Protein AF-A0A2M7Z838-F1 (afdb_monomer_lite)

Secondary structure (DSSP, 8-state):
-----HHHHTT------GGGHHHHHHHHHHHTT------------SS-SSHHHHHHHHHHHHHHHHHH-

Sequence (69 aa):
LRAFTASAADKLPITQNRMAHASEYPYLVKKNKLKYMEVPVKVVYENYGQGVSAGFKILKELITEKIIK

Radius of gyration: 16.17 Å; chains: 1; bounding box: 24×43×33 Å

pLDDT: mean 87.63, std 8.54, range [50.12, 96.88]

Structure (mmCIF, N/CA/C/O backbone):
data_AF-A0A2M7Z838-F1
#
_entry.id   AF-A0A2M7Z838-F1
#
loop_
_atom_site.group_PDB
_atom_site.id
_atom_site.type_symbol
_atom_site.label_atom_id
_atom_site.label_alt_id
_atom_site.label_comp_id
_atom_site.label_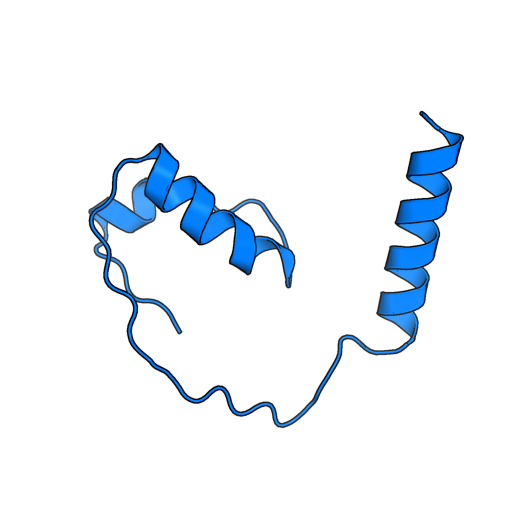asym_id
_atom_site.label_entity_id
_atom_site.label_seq_id
_atom_site.pdbx_PDB_ins_code
_atom_site.Cartn_x
_atom_site.Cartn_y
_atom_site.Cartn_z
_atom_site.occupancy
_atom_site.B_iso_or_equiv
_atom_site.auth_seq_id
_atom_site.auth_comp_id
_atom_site.auth_asym_id
_atom_site.auth_atom_id
_atom_site.pdbx_PDB_model_num
ATOM 1 N N . LEU A 1 1 ? 1.105 -7.420 -8.538 1.00 72.38 1 LEU A N 1
ATOM 2 C CA . LEU A 1 1 ? 0.129 -8.456 -8.135 1.00 72.38 1 LEU A CA 1
ATOM 3 C C . LEU A 1 1 ? 0.123 -8.540 -6.610 1.00 72.38 1 LEU A C 1
ATOM 5 O O . LEU A 1 1 ? 1.195 -8.431 -6.027 1.00 72.38 1 LEU A O 1
ATOM 9 N N . ARG A 1 2 ? -1.045 -8.651 -5.970 1.00 89.75 2 ARG A N 1
ATOM 10 C CA . ARG A 1 2 ? -1.205 -8.838 -4.515 1.00 89.75 2 ARG A CA 1
ATOM 11 C C . ARG A 1 2 ? -2.309 -9.872 -4.298 1.00 89.75 2 ARG A C 1
ATOM 13 O O . ARG A 1 2 ? -3.214 -9.939 -5.125 1.00 89.75 2 ARG A O 1
ATOM 20 N N . ALA A 1 3 ? -2.227 -10.658 -3.230 1.00 93.00 3 ALA A N 1
ATOM 21 C CA . ALA A 1 3 ? -3.216 -11.682 -2.903 1.00 93.00 3 ALA A CA 1
ATOM 22 C C . ALA A 1 3 ? -3.794 -11.430 -1.509 1.00 93.00 3 ALA A C 1
ATOM 24 O O . ALA A 1 3 ? -3.067 -11.052 -0.590 1.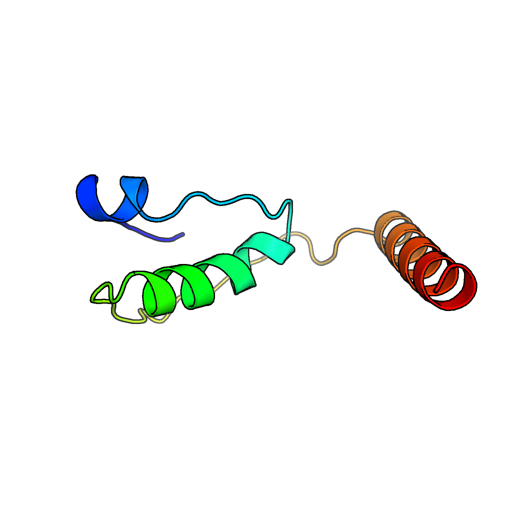00 93.00 3 ALA A O 1
ATOM 25 N N . PHE A 1 4 ? -5.100 -11.647 -1.366 1.00 94.56 4 PHE A N 1
ATOM 26 C CA . PHE A 1 4 ? -5.843 -11.441 -0.127 1.00 94.56 4 PHE A CA 1
ATOM 27 C C . PHE A 1 4 ? -6.824 -12.595 0.071 1.00 94.56 4 PHE A C 1
ATOM 29 O O . PHE A 1 4 ? -7.345 -13.144 -0.899 1.00 94.56 4 PHE A O 1
ATOM 36 N N . THR A 1 5 ? -7.118 -12.936 1.323 1.00 96.12 5 THR A N 1
ATOM 37 C CA . THR A 1 5 ? -8.332 -13.700 1.633 1.00 96.12 5 THR A CA 1
ATOM 38 C C . THR A 1 5 ? -9.553 -12.804 1.423 1.00 96.12 5 THR A C 1
ATOM 40 O O . THR A 1 5 ? -9.447 -11.583 1.555 1.00 96.12 5 THR A O 1
ATOM 43 N N . ALA A 1 6 ? -10.725 -13.391 1.163 1.00 96.38 6 ALA A N 1
ATOM 44 C CA . ALA A 1 6 ? -11.972 -12.628 1.021 1.00 96.38 6 ALA A CA 1
ATOM 45 C C . ALA A 1 6 ? -12.212 -11.696 2.228 1.00 96.38 6 ALA A C 1
ATOM 47 O O . ALA A 1 6 ? -12.371 -10.491 2.075 1.00 96.38 6 ALA A O 1
ATOM 48 N N . SER A 1 7 ? -12.050 -12.229 3.442 1.00 96.25 7 SER A N 1
ATOM 49 C CA . SER A 1 7 ? -12.199 -11.480 4.696 1.00 96.25 7 SER A CA 1
ATOM 50 C C . SER A 1 7 ? -11.215 -10.319 4.887 1.00 96.25 7 SER A C 1
ATOM 52 O O . SER A 1 7 ? -11.493 -9.393 5.652 1.00 96.25 7 SER A O 1
ATOM 54 N N . ALA A 1 8 ? -10.039 -10.376 4.255 1.00 95.94 8 ALA A N 1
ATOM 55 C CA . ALA A 1 8 ? -9.080 -9.279 4.269 1.00 95.94 8 ALA A CA 1
ATOM 56 C C . ALA A 1 8 ? -9.453 -8.221 3.225 1.00 95.94 8 ALA A C 1
ATOM 58 O O . ALA A 1 8 ? -9.360 -7.033 3.523 1.00 95.94 8 ALA A O 1
ATOM 59 N N . ALA A 1 9 ? -9.906 -8.642 2.039 1.00 95.00 9 ALA A N 1
ATOM 60 C CA . ALA A 1 9 ? -10.332 -7.743 0.969 1.00 95.00 9 ALA A CA 1
ATOM 61 C C . ALA A 1 9 ? -11.507 -6.847 1.398 1.00 95.00 9 ALA A C 1
ATOM 63 O O . ALA A 1 9 ? -11.453 -5.641 1.164 1.00 95.00 9 ALA A O 1
ATOM 64 N N . ASP A 1 10 ? -12.485 -7.388 2.133 1.00 96.31 10 ASP A N 1
ATOM 65 C CA . ASP A 1 10 ? -13.631 -6.623 2.658 1.00 96.31 10 ASP A CA 1
ATOM 66 C C . ASP A 1 10 ? -13.218 -5.459 3.582 1.00 96.31 10 ASP A C 1
ATOM 68 O O . ASP A 1 10 ? -13.948 -4.484 3.752 1.00 96.31 10 ASP A O 1
ATOM 72 N N . LYS A 1 11 ? -12.024 -5.538 4.184 1.00 95.31 11 LYS A N 1
ATOM 73 C CA . LYS A 1 11 ? -11.472 -4.527 5.103 1.00 95.31 11 LYS A CA 1
ATOM 74 C C . LYS A 1 11 ? -10.543 -3.527 4.416 1.00 95.31 11 LYS A C 1
ATOM 76 O O . LYS A 1 11 ? -9.990 -2.648 5.084 1.00 95.31 11 LYS A O 1
ATOM 81 N N . LEU A 1 12 ? -10.343 -3.654 3.106 1.00 94.19 12 LEU A N 1
ATOM 82 C CA . LEU A 1 12 ? -9.441 -2.825 2.309 1.00 94.19 12 LEU A CA 1
ATOM 83 C C . LEU A 1 12 ? -10.226 -2.026 1.252 1.00 94.19 12 LEU A C 1
ATOM 85 O O . LEU A 1 12 ? -10.035 -2.256 0.057 1.00 94.19 12 LEU A O 1
ATOM 89 N N . PRO A 1 13 ? -11.103 -1.083 1.654 1.00 92.88 13 PRO A N 1
ATOM 90 C CA . PRO A 1 13 ? -11.793 -0.219 0.703 1.00 92.88 13 PRO A CA 1
ATOM 91 C C . PRO A 1 13 ? -10.788 0.761 0.084 1.00 92.88 13 PRO A C 1
ATOM 93 O O . PRO A 1 13 ? -10.406 1.747 0.710 1.00 92.88 13 PRO A O 1
ATOM 96 N N . ILE A 1 14 ? -10.332 0.459 -1.131 1.00 92.88 14 ILE A N 1
ATOM 97 C CA . ILE A 1 14 ? -9.375 1.282 -1.878 1.00 92.88 14 ILE A CA 1
ATOM 98 C C . ILE A 1 14 ? -10.123 2.437 -2.539 1.00 92.88 14 ILE A C 1
ATOM 100 O O . ILE A 1 14 ? -11.061 2.217 -3.305 1.00 92.88 14 ILE A O 1
ATOM 104 N N . THR A 1 15 ? -9.700 3.662 -2.252 1.00 92.31 15 THR A N 1
ATOM 105 C CA . THR A 1 15 ? -10.334 4.889 -2.757 1.00 92.31 15 THR A CA 1
ATOM 106 C C . THR A 1 15 ? -9.398 5.711 -3.634 1.00 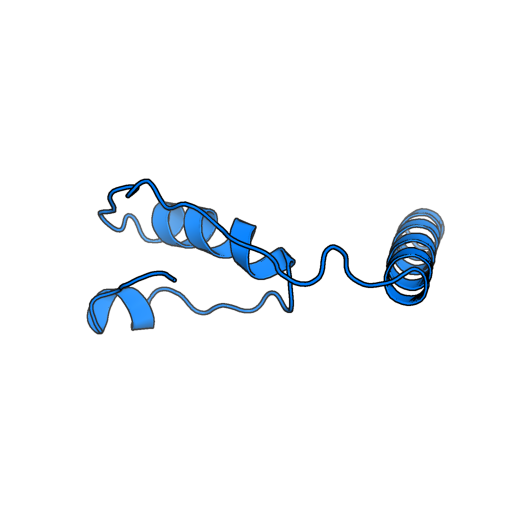92.31 15 THR A C 1
ATOM 108 O O . THR A 1 15 ? -9.850 6.515 -4.454 1.00 92.31 15 THR A O 1
ATOM 111 N N . GLN A 1 16 ? -8.086 5.509 -3.500 1.00 86.75 16 GLN A N 1
ATOM 112 C CA . GLN A 1 16 ? -7.095 6.242 -4.265 1.00 86.75 16 GLN A CA 1
ATOM 113 C C . GLN A 1 16 ? -6.952 5.665 -5.673 1.00 86.75 16 GLN A C 1
ATOM 115 O O . GLN A 1 16 ? -6.737 4.474 -5.884 1.00 86.75 16 GLN A O 1
ATOM 120 N N . ASN A 1 17 ? -7.027 6.544 -6.667 1.00 81.25 17 ASN A N 1
ATOM 121 C CA . ASN A 1 17 ? -6.942 6.160 -8.069 1.00 81.25 17 ASN A CA 1
ATOM 122 C C . ASN A 1 17 ? -5.490 6.081 -8.562 1.00 81.25 17 ASN A C 1
ATOM 124 O O . ASN A 1 17 ? -4.593 6.772 -8.070 1.00 81.25 17 ASN A O 1
ATOM 128 N N . ARG A 1 18 ? -5.266 5.291 -9.621 1.00 81.38 18 ARG A N 1
ATOM 129 C CA . ARG A 1 18 ? -3.978 5.195 -10.336 1.00 81.38 18 ARG A CA 1
ATOM 130 C C . ARG A 1 18 ? -2.829 4.880 -9.383 1.00 81.38 18 ARG A C 1
ATOM 132 O O . ARG A 1 18 ? -2.950 3.946 -8.620 1.00 81.38 18 ARG A O 1
ATOM 139 N N . MET A 1 19 ? -1.711 5.598 -9.417 1.00 80.94 19 MET A N 1
ATOM 140 C CA . MET A 1 19 ? -0.518 5.205 -8.658 1.00 80.94 19 MET A CA 1
ATOM 141 C C . MET A 1 19 ? -0.624 5.436 -7.149 1.00 80.94 19 MET A C 1
ATOM 143 O O . MET A 1 19 ? 0.180 4.885 -6.403 1.00 80.94 19 MET A O 1
ATOM 147 N N . ALA A 1 20 ? -1.628 6.185 -6.691 1.00 81.88 20 ALA A N 1
ATOM 148 C CA . ALA A 1 20 ? -1.790 6.492 -5.277 1.00 81.88 20 ALA A CA 1
ATOM 149 C C . ALA A 1 20 ? -2.217 5.260 -4.445 1.00 81.88 20 ALA A C 1
ATOM 151 O O . ALA A 1 20 ? -1.723 5.084 -3.333 1.00 81.88 20 ALA A O 1
ATOM 152 N N . HIS A 1 21 ? -2.983 4.315 -5.019 1.00 86.75 21 HIS A N 1
ATOM 153 C CA . HIS A 1 21 ? -3.428 3.104 -4.302 1.00 86.75 21 HIS A CA 1
ATOM 154 C C . HIS A 1 21 ? -2.279 2.286 -3.690 1.00 86.75 21 HIS A C 1
ATOM 156 O O . HIS A 1 21 ? -2.472 1.563 -2.712 1.00 86.75 21 HIS A O 1
ATOM 162 N N . ALA A 1 22 ? -1.075 2.359 -4.271 1.00 87.88 22 ALA A N 1
ATOM 163 C CA . ALA A 1 22 ? 0.075 1.594 -3.806 1.00 87.88 22 ALA A CA 1
ATOM 164 C C . ALA A 1 22 ? 0.456 1.956 -2.361 1.00 87.88 22 ALA A C 1
ATOM 166 O O . ALA A 1 22 ? 0.840 1.066 -1.602 1.00 87.88 22 ALA A O 1
ATOM 167 N N . SER A 1 23 ? 0.287 3.225 -1.983 1.00 89.75 23 SER A N 1
ATOM 168 C CA . SER A 1 23 ? 0.529 3.728 -0.627 1.00 89.75 23 SER A CA 1
ATOM 169 C C . SER A 1 23 ? -0.670 3.513 0.302 1.00 89.75 23 SER A C 1
ATOM 171 O O . SER A 1 23 ? -0.502 3.389 1.514 1.00 89.75 23 SER A O 1
ATOM 173 N N . GLU A 1 24 ? -1.881 3.421 -0.251 1.00 93.56 24 GLU A N 1
ATOM 174 C CA . GLU A 1 24 ? -3.109 3.179 0.515 1.00 93.56 24 GLU A CA 1
ATOM 175 C C . GLU A 1 24 ? -3.148 1.765 1.119 1.00 93.56 24 GLU A C 1
ATOM 177 O O . GLU A 1 24 ? -3.538 1.595 2.276 1.00 93.56 24 GLU A O 1
ATOM 182 N N . TYR A 1 25 ? -2.670 0.752 0.388 1.00 93.31 25 TYR A N 1
ATOM 183 C CA . TYR A 1 25 ? -2.610 -0.634 0.870 1.00 93.31 25 TYR A CA 1
ATOM 184 C C . TYR A 1 25 ? -1.888 -0.804 2.220 1.00 93.31 25 TYR A C 1
ATOM 186 O O . TYR A 1 25 ? -2.520 -1.293 3.161 1.00 93.31 25 TYR A O 1
ATOM 194 N N . PRO A 1 26 ? -0.600 -0.432 2.373 1.00 93.25 26 PRO A N 1
ATOM 195 C CA . PRO A 1 26 ? 0.108 -0.611 3.641 1.00 93.25 26 PRO A CA 1
ATOM 196 C C . PRO A 1 26 ? -0.523 0.206 4.777 1.00 93.25 26 PRO A C 1
ATOM 198 O O . PRO A 1 26 ? -0.563 -0.259 5.920 1.00 93.25 26 PRO A O 1
ATOM 201 N N . TYR A 1 27 ? -1.088 1.381 4.474 1.00 95.12 27 TYR A N 1
ATOM 202 C CA . TYR A 1 27 ? -1.841 2.171 5.448 1.00 95.12 27 TYR A CA 1
ATOM 203 C C . TYR A 1 27 ? -3.072 1.412 5.970 1.00 95.12 27 TYR A C 1
ATOM 205 O O . TYR A 1 27 ? -3.233 1.263 7.185 1.00 95.12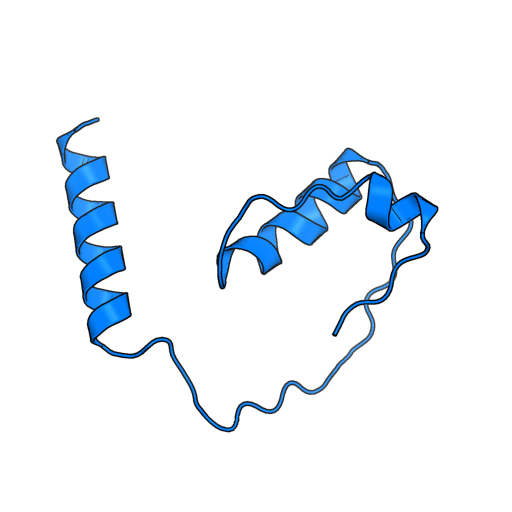 27 TYR A O 1
ATOM 213 N N . LEU A 1 28 ? -3.916 0.884 5.078 1.00 95.50 28 LEU A N 1
ATOM 214 C CA . LEU A 1 28 ? -5.131 0.161 5.460 1.00 95.50 28 LEU A CA 1
ATOM 215 C C . LEU A 1 28 ? -4.830 -1.183 6.134 1.00 95.50 28 LEU A C 1
ATOM 217 O O . LEU A 1 28 ? -5.524 -1.551 7.083 1.00 95.50 28 LEU A O 1
ATOM 221 N N . VAL A 1 29 ? -3.779 -1.890 5.709 1.00 95.94 29 VAL A N 1
ATOM 222 C CA . VAL A 1 29 ? -3.298 -3.121 6.362 1.00 95.94 29 VAL A CA 1
ATOM 223 C C . VAL A 1 29 ? -2.921 -2.841 7.817 1.00 95.94 29 VAL A C 1
ATOM 225 O O . VAL A 1 29 ? -3.379 -3.549 8.718 1.00 95.94 29 VAL A O 1
ATOM 228 N N . LYS A 1 30 ? -2.163 -1.765 8.066 1.00 95.94 30 LYS A N 1
ATOM 229 C CA . LYS A 1 30 ? -1.791 -1.340 9.422 1.00 95.94 30 LYS A CA 1
ATOM 230 C C . LYS A 1 30 ? -3.010 -0.895 10.233 1.00 95.94 30 LYS A C 1
ATOM 232 O O . LYS A 1 30 ? -3.167 -1.325 11.375 1.00 95.94 30 LYS A O 1
ATOM 237 N N . LYS A 1 31 ? -3.891 -0.080 9.644 1.00 96.88 31 LYS A N 1
ATOM 238 C CA . LYS A 1 31 ? -5.119 0.423 10.284 1.00 96.88 31 LYS A CA 1
ATOM 239 C C . LYS A 1 31 ? -6.034 -0.714 10.747 1.00 96.88 31 LYS A C 1
ATOM 241 O O . LYS A 1 31 ? -6.532 -0.677 11.868 1.00 96.88 31 LYS A O 1
ATOM 246 N N . ASN A 1 32 ? -6.209 -1.737 9.914 1.00 96.38 32 ASN A N 1
ATOM 247 C CA . ASN A 1 32 ? -7.053 -2.898 10.204 1.00 96.38 32 ASN A CA 1
ATOM 248 C C . ASN A 1 32 ? -6.321 -4.027 10.951 1.00 96.38 32 ASN A C 1
ATOM 250 O O . ASN A 1 32 ? -6.915 -5.079 11.187 1.00 96.38 32 ASN A O 1
ATOM 254 N N . LYS A 1 33 ? -5.045 -3.828 11.320 1.00 96.88 33 LYS A N 1
ATOM 255 C CA . LYS A 1 33 ? -4.201 -4.817 12.016 1.00 96.88 33 LYS A CA 1
ATOM 256 C C . LYS A 1 33 ? -4.175 -6.180 11.307 1.00 96.88 33 LYS A C 1
ATOM 258 O O . LYS A 1 33 ? -4.207 -7.230 11.950 1.00 96.88 33 LYS A O 1
ATOM 263 N N . LEU A 1 34 ? -4.147 -6.167 9.974 1.00 96.50 34 LEU A N 1
ATOM 264 C CA . LEU A 1 34 ? -4.094 -7.390 9.177 1.00 96.50 34 LEU A CA 1
ATOM 265 C C . LEU A 1 34 ? -2.686 -7.988 9.238 1.00 96.50 34 LEU A C 1
ATOM 267 O O . LEU A 1 34 ? -1.689 -7.272 9.147 1.00 96.50 34 LEU A O 1
ATOM 271 N N . LYS A 1 35 ? -2.605 -9.314 9.366 1.00 96.19 35 LYS A N 1
ATOM 272 C CA . LYS A 1 35 ? -1.340 -10.033 9.199 1.00 96.19 35 LYS A CA 1
ATOM 273 C C . LYS A 1 35 ? -0.968 -10.021 7.719 1.00 96.19 35 LYS A C 1
ATOM 275 O O . LYS A 1 35 ? -1.817 -10.299 6.875 1.00 96.19 35 LYS A O 1
ATOM 280 N N . TYR A 1 36 ? 0.287 -9.714 7.417 1.00 95.56 36 TYR A N 1
ATOM 281 C CA . TYR A 1 36 ? 0.803 -9.688 6.054 1.00 95.56 36 TYR A CA 1
ATOM 282 C C . TYR A 1 36 ? 2.257 -10.162 6.025 1.00 95.56 36 TYR A C 1
ATOM 284 O O . TYR A 1 36 ? 2.931 -10.200 7.054 1.00 95.56 36 TYR A O 1
ATOM 292 N N . MET A 1 37 ? 2.718 -10.525 4.833 1.00 95.50 37 MET A N 1
ATOM 293 C CA . MET A 1 37 ? 4.105 -10.853 4.533 1.00 95.50 37 MET A CA 1
ATOM 294 C C . MET A 1 37 ? 4.461 -10.191 3.205 1.00 95.50 37 MET A C 1
ATOM 296 O O . MET A 1 37 ? 3.662 -10.218 2.267 1.00 95.50 37 MET A O 1
ATOM 300 N N . GLU A 1 38 ? 5.644 -9.593 3.128 1.00 93.81 38 GLU A N 1
ATOM 301 C CA . GLU A 1 38 ? 6.174 -9.082 1.869 1.00 93.81 38 GLU A CA 1
ATOM 302 C C . GLU A 1 38 ? 6.841 -10.217 1.097 1.00 93.81 38 GLU A C 1
ATOM 304 O O . GLU A 1 38 ? 7.644 -10.970 1.643 1.00 93.81 38 GLU A O 1
ATOM 309 N N . VAL A 1 39 ? 6.489 -10.342 -0.181 1.00 93.81 39 VAL A N 1
ATOM 310 C CA . VAL A 1 39 ? 7.076 -11.331 -1.084 1.00 93.81 39 VAL A CA 1
ATOM 311 C C . VAL A 1 39 ? 7.854 -10.569 -2.153 1.00 93.81 39 VAL A C 1
ATOM 313 O O . VAL A 1 39 ? 7.266 -9.709 -2.819 1.00 93.81 39 VAL A O 1
ATOM 316 N N . PRO A 1 40 ? 9.158 -10.843 -2.329 1.00 92.31 40 PRO A N 1
ATOM 317 C CA . PRO A 1 40 ? 9.953 -10.163 -3.337 1.00 92.31 40 PRO A CA 1
ATOM 318 C C . PRO A 1 40 ? 9.445 -10.531 -4.732 1.00 92.31 40 PRO A C 1
ATOM 320 O O . PRO A 1 40 ? 9.247 -11.702 -5.055 1.00 92.31 40 PRO A O 1
ATOM 323 N N . VAL A 1 41 ? 9.248 -9.520 -5.574 1.00 90.69 41 VAL A N 1
ATOM 324 C CA . VAL A 1 41 ? 8.825 -9.694 -6.966 1.00 90.69 41 VAL A CA 1
ATOM 325 C C . VAL A 1 41 ? 9.669 -8.818 -7.878 1.00 90.69 41 VAL A C 1
ATOM 327 O O . VAL A 1 41 ? 10.007 -7.685 -7.536 1.00 90.69 41 VAL A O 1
ATOM 330 N N . LYS A 1 42 ? 9.984 -9.326 -9.071 1.00 91.88 42 LYS A N 1
ATOM 331 C CA . LYS A 1 42 ? 10.603 -8.527 -10.129 1.00 91.88 42 LYS A CA 1
ATOM 332 C C . LYS A 1 42 ? 9.500 -7.850 -10.931 1.00 91.88 42 LYS A C 1
ATOM 334 O O . LYS A 1 42 ? 8.744 -8.520 -11.629 1.00 91.88 42 LYS A O 1
ATOM 339 N N . VAL A 1 43 ? 9.404 -6.527 -10.828 1.00 85.56 43 VAL A N 1
ATOM 340 C CA . VAL A 1 43 ? 8.466 -5.759 -11.650 1.00 85.56 43 VAL A CA 1
ATOM 341 C C . VAL A 1 43 ? 9.130 -5.454 -12.985 1.00 85.56 43 VAL A C 1
ATOM 343 O O . VAL A 1 43 ? 10.151 -4.771 -13.034 1.00 85.56 43 VAL A O 1
ATOM 346 N N . VAL A 1 44 ? 8.561 -5.989 -14.061 1.00 89.75 44 VAL A N 1
ATOM 347 C CA . VAL A 1 44 ? 8.990 -5.713 -15.432 1.00 89.75 44 VAL A CA 1
ATOM 348 C C . VAL A 1 44 ? 7.978 -4.745 -16.030 1.00 89.75 44 VAL A C 1
ATOM 350 O O . VAL A 1 44 ? 6.803 -5.080 -16.153 1.00 89.75 44 VAL A O 1
ATOM 353 N N . TYR A 1 45 ? 8.424 -3.531 -16.343 1.00 83.38 45 TYR A N 1
ATOM 354 C CA . TYR A 1 45 ? 7.623 -2.545 -17.060 1.00 83.38 45 TYR A CA 1
ATOM 355 C C . TYR A 1 45 ? 8.075 -2.532 -18.518 1.00 83.38 45 TYR A C 1
ATOM 357 O O . TYR A 1 45 ? 9.256 -2.344 -18.789 1.00 83.38 45 TYR A O 1
ATOM 365 N N . GLU A 1 46 ? 7.146 -2.714 -19.451 1.00 85.50 46 GLU A N 1
ATOM 366 C CA . GLU A 1 46 ? 7.426 -2.531 -20.884 1.00 85.50 46 GLU A CA 1
ATOM 367 C C . GLU A 1 46 ? 7.348 -1.053 -21.283 1.00 85.50 46 GLU A C 1
ATOM 369 O O . GLU A 1 46 ? 8.052 -0.602 -22.179 1.00 85.50 46 GLU A O 1
ATOM 374 N N . ASN A 1 47 ? 6.523 -0.282 -20.569 1.00 83.00 47 ASN A N 1
ATOM 375 C CA . ASN A 1 47 ? 6.347 1.151 -20.760 1.00 83.00 47 ASN A CA 1
ATOM 376 C C . ASN A 1 47 ? 6.499 1.858 -19.413 1.00 83.00 47 ASN A C 1
ATOM 378 O O . ASN A 1 47 ? 5.789 1.549 -18.453 1.00 83.00 47 ASN A O 1
ATOM 382 N N . TYR A 1 48 ? 7.430 2.807 -19.344 1.00 78.25 48 TYR A N 1
ATOM 383 C CA . TYR A 1 48 ? 7.725 3.558 -18.129 1.00 78.25 48 TYR A CA 1
ATOM 384 C C . TYR A 1 48 ? 7.043 4.930 -18.149 1.00 78.25 48 TYR A C 1
ATOM 386 O O . TYR A 1 48 ? 7.049 5.636 -19.155 1.00 78.25 48 TYR A O 1
ATOM 394 N N . GLY A 1 49 ? 6.517 5.339 -16.992 1.00 74.81 49 GLY A N 1
ATOM 395 C CA . GLY A 1 49 ? 5.969 6.677 -16.770 1.00 74.81 49 GLY A CA 1
ATOM 396 C C . GLY A 1 49 ? 4.486 6.831 -17.119 1.00 74.81 49 GLY A C 1
ATOM 397 O O . GLY A 1 49 ? 3.848 5.952 -17.684 1.00 74.81 49 GLY A O 1
ATOM 398 N N . GLN A 1 50 ? 3.921 7.979 -16.738 1.00 73.81 50 GLN A N 1
ATOM 399 C CA . GLN A 1 50 ? 2.521 8.341 -17.012 1.00 73.81 50 GLN A CA 1
ATOM 400 C C . GLN A 1 50 ? 2.374 9.248 -18.253 1.00 73.81 50 GLN A C 1
ATOM 402 O O . GLN A 1 50 ? 1.292 9.769 -18.518 1.00 73.81 50 GLN A O 1
ATOM 407 N N . GLY A 1 51 ? 3.461 9.452 -19.007 1.00 79.44 51 GLY A N 1
ATOM 408 C CA . GLY A 1 51 ? 3.547 10.443 -20.080 1.00 79.44 51 GLY A CA 1
ATOM 409 C C . GLY A 1 51 ? 3.705 11.881 -19.565 1.00 79.44 51 GLY A C 1
ATOM 410 O O . GLY A 1 51 ? 3.356 12.211 -18.431 1.00 79.44 51 GLY A O 1
ATOM 411 N N . VAL A 1 52 ? 4.235 12.759 -20.422 1.00 80.31 52 VAL A N 1
ATOM 412 C CA . VAL A 1 52 ? 4.500 14.179 -20.109 1.00 80.31 52 VAL A CA 1
ATOM 413 C C . VAL A 1 52 ? 3.216 14.922 -19.708 1.00 80.31 52 VAL A C 1
ATOM 415 O O . VAL A 1 52 ? 3.219 15.733 -18.784 1.00 80.31 52 VAL A O 1
ATOM 418 N N . SER A 1 53 ? 2.090 14.596 -20.348 1.00 80.94 53 SER A N 1
ATOM 419 C CA . SER A 1 53 ? 0.777 15.199 -20.086 1.00 80.94 53 SER A CA 1
ATOM 420 C C . SER A 1 53 ? 0.263 14.944 -18.664 1.00 80.94 53 SER A C 1
ATOM 422 O O . SER A 1 53 ? -0.298 15.846 -18.040 1.00 80.94 53 SER A O 1
ATOM 424 N N . 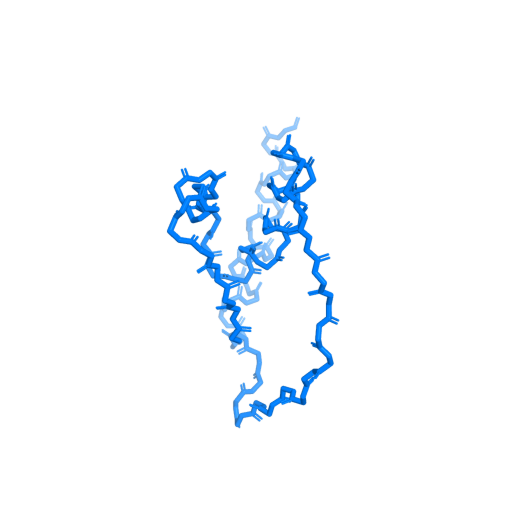ALA A 1 54 ? 0.490 13.749 -18.113 1.00 79.50 54 ALA A N 1
ATOM 425 C CA . ALA A 1 54 ? 0.146 13.448 -16.726 1.00 79.50 54 ALA A CA 1
ATOM 426 C C . ALA A 1 54 ? 1.030 14.224 -15.737 1.00 79.50 54 ALA A C 1
ATOM 428 O O . ALA A 1 54 ? 0.531 14.688 -14.714 1.00 79.50 54 ALA A O 1
ATOM 429 N N . GLY A 1 55 ? 2.308 14.439 -16.069 1.00 82.19 55 GLY A N 1
ATOM 430 C CA . GLY A 1 55 ? 3.210 15.288 -15.285 1.00 82.19 55 GLY A CA 1
ATOM 431 C C . GLY A 1 55 ? 2.728 16.740 -15.203 1.00 82.19 55 GLY A C 1
ATOM 432 O O . GLY A 1 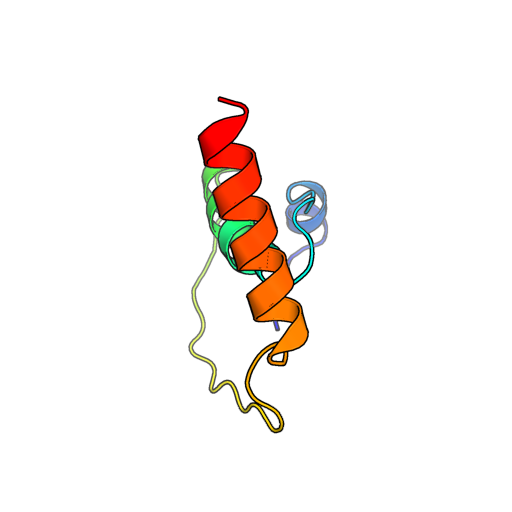55 ? 2.648 17.298 -14.109 1.00 82.19 55 GLY A O 1
ATOM 433 N N . PHE A 1 56 ? 2.311 17.327 -16.331 1.00 86.12 56 PHE A N 1
ATOM 434 C CA . PHE A 1 56 ? 1.709 18.668 -16.348 1.00 86.12 56 PHE A CA 1
ATOM 435 C C . PHE A 1 56 ? 0.431 18.756 -15.506 1.00 86.12 56 PHE A C 1
ATOM 437 O O . PHE A 1 56 ? 0.203 19.770 -14.843 1.00 86.12 56 PHE A O 1
ATOM 444 N N . LYS A 1 57 ? -0.391 17.699 -15.495 1.00 83.44 57 LYS A N 1
ATOM 445 C CA . LYS A 1 57 ? -1.595 17.643 -14.657 1.00 83.44 57 LYS A CA 1
ATOM 446 C C . LYS A 1 57 ? -1.250 17.696 -13.165 1.00 83.44 57 LYS A C 1
ATOM 448 O O . LYS A 1 57 ? -1.825 18.516 -12.457 1.00 83.44 57 LYS A O 1
ATOM 453 N N . ILE A 1 58 ? -0.287 16.886 -12.719 1.00 83.19 58 ILE A N 1
ATOM 454 C CA . ILE A 1 58 ? 0.167 16.874 -11.318 1.00 83.19 58 ILE A CA 1
ATOM 455 C C . ILE A 1 58 ? 0.766 18.232 -10.937 1.00 83.19 58 ILE A C 1
ATOM 457 O O . ILE A 1 58 ? 0.447 18.773 -9.882 1.00 83.19 58 ILE A O 1
ATOM 461 N N . LEU A 1 59 ? 1.592 18.825 -11.806 1.00 85.31 59 LEU A N 1
ATOM 462 C CA . LEU A 1 59 ? 2.173 20.145 -11.556 1.00 85.31 59 LEU A CA 1
ATOM 463 C C . LEU A 1 59 ? 1.086 21.218 -11.374 1.00 85.31 59 LEU A C 1
ATOM 465 O O . LEU A 1 59 ? 1.168 22.029 -10.453 1.00 85.31 59 LEU A O 1
ATOM 469 N N . LYS A 1 60 ? 0.046 21.202 -12.218 1.00 86.00 60 LYS A N 1
ATOM 470 C CA . LYS A 1 60 ? -1.095 22.120 -12.105 1.00 86.00 60 LYS A CA 1
ATOM 471 C C . LYS A 1 60 ? -1.877 21.909 -10.807 1.00 86.00 60 LYS A C 1
ATOM 473 O O . LYS A 1 60 ? -2.228 22.897 -10.166 1.00 86.00 60 LYS A O 1
ATOM 478 N N . GLU A 1 61 ? -2.139 20.659 -10.424 1.00 82.94 61 GLU A N 1
ATOM 479 C CA . GLU A 1 61 ? -2.804 20.317 -9.156 1.00 82.94 61 GLU A CA 1
ATOM 480 C C . GLU A 1 61 ? -2.012 20.863 -7.958 1.00 82.94 61 GLU A C 1
ATOM 482 O O . GLU A 1 61 ? -2.572 21.604 -7.153 1.00 82.94 61 GLU A O 1
ATOM 487 N N . LEU A 1 62 ? -0.696 20.630 -7.907 1.00 86.50 62 LEU A N 1
ATOM 488 C CA . LEU A 1 62 ? 0.166 21.108 -6.817 1.00 86.50 62 LEU A CA 1
ATOM 489 C C . LEU A 1 62 ? 0.213 22.641 -6.706 1.00 86.50 62 LEU A C 1
ATOM 491 O O . LEU A 1 62 ? 0.179 23.182 -5.601 1.00 86.50 62 LEU A O 1
ATOM 495 N N . ILE A 1 63 ? 0.293 23.359 -7.833 1.00 89.50 63 ILE A N 1
ATOM 496 C CA . ILE A 1 63 ? 0.288 24.834 -7.836 1.00 89.50 63 ILE A CA 1
ATOM 497 C C . ILE A 1 63 ? -1.069 25.368 -7.365 1.00 89.50 63 ILE A C 1
ATOM 499 O O . ILE A 1 63 ? -1.125 26.333 -6.605 1.00 89.50 63 ILE A O 1
ATOM 503 N N . THR A 1 64 ? -2.155 24.727 -7.796 1.00 86.62 64 THR A N 1
ATOM 504 C CA . THR A 1 64 ? -3.524 25.129 -7.454 1.00 86.62 64 THR A CA 1
ATOM 505 C C . THR A 1 64 ? -3.804 24.911 -5.965 1.00 86.62 64 THR A C 1
ATOM 507 O O . THR A 1 64 ? -4.293 25.821 -5.300 1.00 86.62 64 THR A O 1
ATOM 510 N N . GLU A 1 65 ? -3.424 23.758 -5.408 1.00 82.69 65 GLU A N 1
ATOM 511 C CA . GLU A 1 65 ? -3.550 23.480 -3.970 1.00 82.69 65 GLU A CA 1
ATOM 512 C C . GLU A 1 65 ? -2.715 24.431 -3.105 1.00 82.69 65 GLU A C 1
ATOM 514 O O . GLU A 1 65 ? -3.139 24.790 -2.010 1.00 82.69 65 GLU A O 1
ATOM 519 N N . LYS A 1 66 ? -1.547 24.866 -3.592 1.00 76.69 66 LYS A N 1
ATOM 520 C CA . LYS A 1 66 ? -0.660 25.784 -2.863 1.00 76.69 66 LYS A CA 1
ATOM 521 C C . LYS A 1 66 ? -1.147 27.240 -2.851 1.00 76.69 66 LYS A C 1
ATOM 523 O O . LYS A 1 66 ? -0.705 28.001 -2.002 1.00 76.69 66 LYS A O 1
ATOM 528 N N . ILE A 1 67 ? -1.993 27.637 -3.802 1.00 73.88 67 ILE A N 1
ATOM 529 C CA . ILE A 1 67 ? -2.519 29.010 -3.924 1.00 73.88 67 ILE A CA 1
ATOM 530 C C . ILE A 1 67 ? -3.925 29.151 -3.322 1.00 73.88 67 ILE A C 1
ATOM 532 O O . ILE A 1 67 ? -4.315 30.249 -2.937 1.00 73.88 67 ILE A O 1
ATOM 536 N N . ILE A 1 68 ? -4.693 28.061 -3.244 1.00 68.19 68 ILE A N 1
ATOM 537 C CA . ILE A 1 68 ? -6.072 28.059 -2.721 1.00 68.19 68 ILE A CA 1
ATOM 538 C C . ILE A 1 68 ? -6.125 27.735 -1.211 1.00 68.19 68 ILE A C 1
ATOM 540 O O . ILE A 1 68 ? -7.180 27.858 -0.590 1.00 68.19 68 ILE A O 1
ATOM 544 N N . LYS A 1 69 ? -4.996 27.362 -0.603 1.00 50.12 69 LYS A N 1
ATOM 545 C CA . LYS A 1 69 ? -4.848 27.127 0.839 1.00 50.12 69 LYS A CA 1
ATOM 546 C C . LYS A 1 69 ? -3.976 28.202 1.474 1.00 50.12 69 LYS A C 1
ATOM 548 O O . LYS A 1 69 ? -4.291 28.579 2.622 1.00 50.12 69 LYS A O 1
#

Foldseek 3Di:
DDDDDPVVVVQQPQDDDDPVSVVSVVVSCVVVVPDDDDDDDDDDDPDDDPDPVVVVVVVVVVVVVVVVD

Organism: NCBI:txid1974616